Protein AF-A0A4Y2VZ14-F1 (afdb_monomer)

Sequence (138 aa):
MTQRLTYLLESTNSLNHRKHGFREGKSVDTAINELLSKIQTARRDGKHVLSIVIKGAFHNLQHRAILKSLDASACPININRLFHSLLQNRKVTLLKPKGRATKDKKHQTIDTIDSFKTIDWKNNCRLHRREEKYRYYR

Nearest PDB structures (foldseek):
  6nz1-assembly2_F  TM=3.475E-01  e=3.136E+00  synthetic construct

Organism: Araneus ventricosus (NCBI:txid182803)

pLDDT: mean 72.17, std 21.65, range [33.41, 96.12]

Solvent-accessible surface area (backbone atoms only — not comparable to full-atom values): 9010 Å² total; per-residue (Å²): 120,65,65,64,56,50,50,48,36,57,77,66,63,70,54,65,89,87,60,29,80,99,36,90,98,41,42,71,66,59,44,49,55,53,48,53,52,51,51,54,52,31,53,75,72,75,46,85,86,86,88,84,81,73,82,57,62,79,78,72,57,54,57,69,58,56,49,53,54,46,70,73,39,98,56,57,66,72,59,49,54,49,51,52,50,66,63,71,65,58,62,54,70,47,82,45,101,89,48,85,45,76,49,76,76,74,83,78,82,77,88,75,96,76,80,88,75,82,77,64,62,74,60,55,61,56,50,55,60,51,56,57,61,62,64,76,76,114

Secondary structure (DSSP, 8-state):
-HHHHHHHHHHTT-S-TT--TT-TT--HHHHHHHHHHHHHHHHHTT--------TTTTTT--HHHHHHHHHTTT--HHHHHHHHHHHH--EEEEEETTEEEEEE----------------HHHHHHHHHHHHHHTT--

Foldseek 3Di:
DVVLVLCVCVVVVVDDPLDQPPHPPHDPVNNVVVVVVVCVVCVVVVHDDDDDDDPPVVPLDDLVVVLVVCVPDPDDPVVSVVSCCVSVVPFDFDDDPVDTDTDDPPNDDDDDPDDPPPPPPVVVVVVVVVVVVVVVPD

Structure (mmCIF, N/CA/C/O backbone):
data_AF-A0A4Y2VZ14-F1
#
_entry.id   AF-A0A4Y2VZ14-F1
#
loop_
_atom_site.group_PDB
_atom_site.id
_atom_site.type_symbol
_atom_site.label_atom_id
_atom_site.label_alt_id
_atom_site.label_comp_id
_atom_site.label_asym_id
_atom_site.label_entity_id
_atom_site.label_seq_id
_atom_site.pdbx_PDB_ins_code
_atom_site.Cartn_x
_atom_site.Cartn_y
_atom_site.Cartn_z
_atom_site.occupancy
_atom_site.B_iso_or_equiv
_atom_site.auth_seq_id
_atom_site.auth_comp_id
_atom_site.auth_asym_id
_atom_site.auth_atom_id
_atom_site.pdbx_PDB_model_num
ATOM 1 N N . MET A 1 1 ? 4.805 -11.992 -11.739 1.00 57.75 1 MET A N 1
ATOM 2 C CA . MET A 1 1 ? 5.475 -10.683 -11.962 1.00 57.75 1 MET A CA 1
ATOM 3 C C . MET A 1 1 ? 5.383 -9.786 -10.730 1.00 57.75 1 MET A C 1
ATOM 5 O O . MET A 1 1 ? 6.414 -9.457 -10.163 1.00 57.75 1 MET A O 1
ATOM 9 N N . THR A 1 2 ? 4.177 -9.435 -10.275 1.00 69.69 2 THR A N 1
ATOM 10 C CA . THR A 1 2 ? 3.939 -8.552 -9.115 1.00 69.69 2 THR A CA 1
ATOM 11 C C . THR A 1 2 ? 4.393 -9.136 -7.777 1.00 69.69 2 THR A C 1
ATOM 13 O O . THR A 1 2 ? 4.919 -8.391 -6.965 1.00 69.69 2 THR A O 1
ATOM 16 N N . GLN A 1 3 ? 4.311 -10.457 -7.585 1.00 80.06 3 GLN A N 1
ATOM 17 C CA . GLN A 1 3 ? 4.726 -11.127 -6.340 1.00 80.06 3 GLN A CA 1
ATOM 18 C C . GLN A 1 3 ? 6.162 -10.803 -5.898 1.00 80.06 3 GLN A C 1
ATOM 20 O O . GLN A 1 3 ? 6.397 -10.612 -4.713 1.00 80.06 3 GLN A O 1
ATOM 25 N N . ARG A 1 4 ? 7.124 -10.684 -6.828 1.00 81.50 4 ARG A N 1
ATOM 26 C CA . ARG A 1 4 ? 8.527 -10.381 -6.477 1.00 81.50 4 ARG A CA 1
ATOM 27 C C . ARG A 1 4 ? 8.702 -8.951 -5.969 1.00 81.50 4 ARG A C 1
ATOM 29 O O . ARG A 1 4 ? 9.469 -8.729 -5.041 1.00 81.50 4 ARG A O 1
ATOM 36 N N . LEU A 1 5 ? 7.986 -7.997 -6.567 1.00 81.56 5 LEU A N 1
ATOM 37 C CA . LEU A 1 5 ? 7.984 -6.615 -6.091 1.00 81.56 5 LEU A CA 1
ATOM 38 C C . LEU A 1 5 ? 7.237 -6.507 -4.759 1.00 81.56 5 LEU A C 1
ATOM 40 O O . LEU A 1 5 ? 7.719 -5.838 -3.855 1.00 81.56 5 LEU A O 1
ATOM 44 N N . THR A 1 6 ? 6.093 -7.181 -4.622 1.00 84.44 6 THR A N 1
ATOM 45 C CA . THR A 1 6 ? 5.339 -7.211 -3.365 1.00 84.44 6 THR A CA 1
ATOM 46 C C . THR A 1 6 ? 6.193 -7.785 -2.240 1.00 84.44 6 THR A C 1
ATOM 48 O O . THR A 1 6 ? 6.351 -7.123 -1.225 1.00 84.44 6 THR A O 1
ATOM 51 N N . TYR A 1 7 ? 6.826 -8.945 -2.447 1.00 85.44 7 TYR A N 1
ATOM 52 C CA . TYR A 1 7 ? 7.733 -9.542 -1.468 1.00 85.44 7 TYR A CA 1
ATOM 53 C C . TYR A 1 7 ? 8.861 -8.588 -1.073 1.00 85.44 7 TYR A C 1
ATOM 55 O O . TYR A 1 7 ? 9.105 -8.396 0.113 1.00 85.44 7 TYR A O 1
ATOM 63 N N . LEU A 1 8 ? 9.513 -7.946 -2.050 1.00 85.31 8 LEU A N 1
ATOM 64 C CA . LEU A 1 8 ? 10.546 -6.954 -1.764 1.00 85.31 8 LEU A CA 1
ATOM 65 C C . LEU A 1 8 ? 9.999 -5.848 -0.854 1.00 85.31 8 LEU A C 1
ATOM 67 O O . LEU A 1 8 ? 10.551 -5.633 0.215 1.00 85.31 8 LEU A O 1
ATOM 71 N N . LEU A 1 9 ? 8.904 -5.195 -1.248 1.00 85.62 9 LEU A N 1
ATOM 72 C CA . LEU A 1 9 ? 8.352 -4.050 -0.523 1.00 85.62 9 LEU A CA 1
ATOM 73 C C . LEU A 1 9 ? 7.826 -4.411 0.877 1.00 85.62 9 LEU A C 1
ATOM 75 O O . LEU A 1 9 ? 7.871 -3.573 1.779 1.00 85.62 9 LEU A O 1
ATOM 79 N N . GLU A 1 10 ? 7.326 -5.634 1.056 1.00 87.00 10 GLU A N 1
ATOM 80 C CA . GLU A 1 10 ? 6.937 -6.18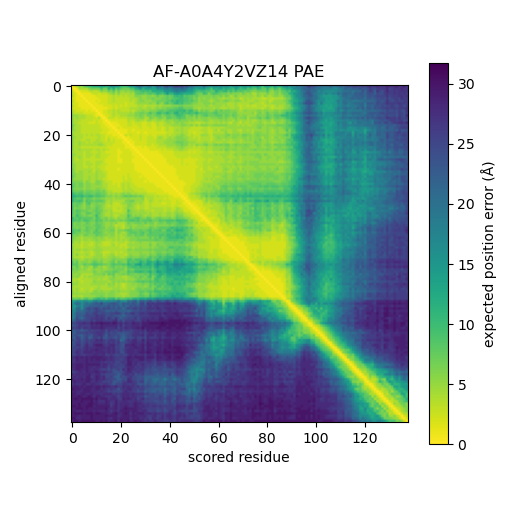9 2.357 1.00 87.00 10 GLU A CA 1
ATOM 81 C C . GLU A 1 10 ? 8.170 -6.477 3.225 1.00 87.00 10 GLU A C 1
ATOM 83 O O . GLU A 1 10 ? 8.245 -6.017 4.362 1.00 87.00 10 GLU A O 1
ATOM 88 N N . SER A 1 11 ? 9.172 -7.174 2.675 1.00 85.19 11 SER A N 1
ATOM 89 C CA . SER A 1 11 ? 10.397 -7.557 3.394 1.00 85.19 11 SER A CA 1
ATOM 90 C C . SER A 1 11 ? 11.257 -6.357 3.800 1.00 85.19 11 SER A C 1
ATOM 92 O O . SER A 1 11 ? 11.884 -6.378 4.855 1.00 85.19 11 SER A O 1
ATOM 94 N N . THR A 1 12 ? 11.242 -5.277 3.011 1.00 83.88 12 THR A N 1
ATOM 95 C CA . THR A 1 12 ? 11.933 -4.017 3.324 1.00 83.88 12 THR A CA 1
ATOM 96 C C . THR A 1 12 ? 11.073 -3.056 4.149 1.00 83.88 12 THR A C 1
ATOM 98 O O . THR A 1 12 ? 11.444 -1.892 4.310 1.00 83.88 12 THR A O 1
ATOM 101 N N . ASN A 1 13 ? 9.900 -3.498 4.627 1.00 84.25 13 ASN A N 1
ATOM 102 C CA . ASN A 1 13 ? 8.929 -2.699 5.381 1.00 84.25 13 ASN A CA 1
ATOM 103 C C . ASN A 1 13 ? 8.603 -1.341 4.722 1.00 84.25 13 ASN A C 1
ATOM 105 O O . ASN A 1 13 ? 8.330 -0.336 5.377 1.00 84.25 13 ASN A O 1
ATOM 109 N N . SER A 1 14 ? 8.663 -1.293 3.389 1.00 86.00 14 SER A N 1
ATOM 110 C CA . SER A 1 14 ? 8.441 -0.075 2.603 1.00 86.00 14 SER A CA 1
ATOM 111 C C . SER A 1 14 ? 6.949 0.190 2.363 1.00 86.00 14 SER A C 1
ATOM 113 O O . SER A 1 14 ? 6.560 1.258 1.882 1.00 86.00 14 SER A O 1
ATOM 115 N N . LEU A 1 15 ? 6.086 -0.768 2.715 1.00 87.00 15 LEU A N 1
ATOM 116 C CA . LEU A 1 15 ? 4.636 -0.614 2.718 1.00 87.00 15 LEU A CA 1
ATOM 117 C C . LEU A 1 15 ? 4.137 -0.238 4.110 1.00 87.00 15 LEU A C 1
ATOM 119 O O . LEU A 1 15 ? 4.315 -0.961 5.084 1.00 87.00 15 LEU A O 1
ATOM 123 N N . ASN A 1 16 ? 3.412 0.876 4.188 1.00 89.12 16 ASN A N 1
ATOM 124 C CA . ASN A 1 16 ? 2.745 1.274 5.421 1.00 89.12 16 ASN A CA 1
ATOM 125 C C . ASN A 1 16 ? 1.753 0.181 5.881 1.00 89.12 16 ASN A C 1
ATOM 127 O O . ASN A 1 16 ? 0.924 -0.282 5.095 1.00 89.12 16 ASN A O 1
ATOM 131 N N . HIS A 1 17 ? 1.808 -0.195 7.164 1.00 89.69 17 HIS A N 1
ATOM 132 C CA . HIS A 1 17 ? 0.942 -1.207 7.788 1.00 89.69 17 HIS A CA 1
ATOM 133 C C . HIS A 1 17 ? -0.568 -0.948 7.626 1.00 89.69 17 HIS A C 1
ATOM 135 O O . HIS A 1 17 ? -1.345 -1.903 7.617 1.00 89.69 17 HIS A O 1
ATOM 141 N N . ARG A 1 18 ? -0.967 0.318 7.439 1.00 90.69 18 ARG A N 1
ATOM 142 C CA . ARG A 1 18 ? -2.360 0.759 7.236 1.00 90.69 18 ARG A CA 1
ATOM 143 C C . ARG A 1 18 ? -2.821 0.705 5.781 1.00 90.69 18 ARG A C 1
ATOM 145 O O . ARG A 1 18 ? -3.927 1.130 5.462 1.00 90.69 18 ARG A O 1
ATOM 152 N N . LYS A 1 19 ? -1.974 0.253 4.850 1.00 90.81 19 LYS A N 1
ATOM 153 C CA . LYS A 1 19 ? -2.400 -0.025 3.473 1.00 90.81 19 LYS A CA 1
ATOM 154 C C . LYS A 1 19 ? -3.043 -1.406 3.429 1.00 90.81 19 LYS A C 1
ATOM 156 O O . LYS A 1 19 ? -2.376 -2.403 3.697 1.00 90.81 19 LYS A O 1
ATOM 161 N N . HIS A 1 20 ? -4.322 -1.442 3.060 1.00 92.88 20 HIS A N 1
ATOM 162 C CA . HIS A 1 20 ? -5.084 -2.687 2.913 1.00 92.88 20 HIS A CA 1
ATOM 163 C C . HIS A 1 20 ? -5.300 -3.098 1.453 1.00 92.88 20 HIS A C 1
ATOM 165 O O . HIS A 1 20 ? -5.466 -4.276 1.165 1.00 92.88 20 HIS A O 1
ATOM 171 N N . GLY A 1 21 ? -5.301 -2.142 0.519 1.00 91.19 21 GLY A N 1
ATOM 172 C CA . GLY A 1 21 ? -5.483 -2.440 -0.901 1.00 91.19 21 GLY A CA 1
ATOM 173 C C . GLY A 1 21 ? -4.273 -3.162 -1.492 1.00 91.19 21 GLY A C 1
ATOM 174 O O . GLY A 1 21 ? -3.137 -2.767 -1.232 1.00 91.19 21 GLY A O 1
ATOM 175 N N . PHE A 1 22 ? -4.530 -4.174 -2.325 1.00 88.50 22 PHE A N 1
ATOM 176 C CA . PHE A 1 22 ? -3.512 -4.938 -3.062 1.00 88.50 22 PHE A CA 1
ATOM 177 C C . PHE A 1 22 ? -2.417 -5.561 -2.178 1.00 88.50 22 PHE A C 1
ATOM 179 O O . PHE A 1 22 ? -1.273 -5.690 -2.616 1.00 88.50 22 PHE A O 1
ATOM 186 N N . ARG A 1 23 ? -2.761 -5.938 -0.940 1.00 89.69 23 ARG A N 1
ATOM 187 C CA . ARG A 1 23 ? -1.839 -6.531 0.031 1.00 89.69 23 ARG A CA 1
ATOM 188 C C . ARG A 1 23 ? -2.345 -7.887 0.500 1.00 89.69 23 ARG A C 1
ATOM 190 O O . ARG A 1 23 ? -3.513 -8.032 0.845 1.00 89.69 23 ARG A O 1
ATOM 197 N N . GLU A 1 24 ? -1.458 -8.872 0.511 1.00 86.94 24 GLU A N 1
ATOM 198 C CA . GLU A 1 24 ? -1.780 -10.212 0.995 1.00 86.94 24 GLU A CA 1
ATOM 199 C C . GLU A 1 24 ? -2.112 -10.182 2.494 1.00 86.94 24 GLU A C 1
ATOM 201 O O . GLU A 1 24 ? -1.523 -9.418 3.259 1.00 86.94 24 GLU A O 1
ATOM 206 N N . GLY A 1 25 ? -3.122 -10.950 2.910 1.00 89.50 25 GLY A N 1
ATOM 207 C CA . GLY A 1 25 ? -3.609 -10.947 4.295 1.00 89.50 25 GLY A CA 1
ATOM 208 C C . GLY A 1 25 ? -4.363 -9.679 4.725 1.00 89.50 25 GLY A C 1
ATOM 209 O O . GLY A 1 25 ? -4.785 -9.583 5.876 1.00 89.50 25 GLY A O 1
ATOM 210 N N . LYS A 1 26 ? -4.572 -8.705 3.828 1.00 93.44 26 LYS A N 1
ATOM 211 C CA . LYS A 1 26 ? -5.440 -7.544 4.062 1.00 93.44 26 LYS A CA 1
ATOM 212 C C . LYS A 1 26 ? -6.655 -7.601 3.139 1.00 93.44 26 LYS A C 1
ATOM 214 O O . LYS A 1 26 ? -6.548 -7.889 1.952 1.00 93.44 26 LYS A O 1
ATOM 219 N N . SER A 1 27 ? -7.819 -7.291 3.695 1.00 94.75 27 SER A N 1
ATOM 220 C CA . SER A 1 27 ? -9.096 -7.236 2.978 1.00 94.75 27 SER A CA 1
ATOM 221 C C . SER A 1 27 ? -9.813 -5.906 3.200 1.00 94.75 27 SER A C 1
ATOM 223 O O . SER A 1 27 ? -9.417 -5.091 4.041 1.00 94.75 27 SER A O 1
ATOM 225 N N . VAL A 1 28 ? -10.911 -5.710 2.470 1.00 94.19 28 VAL A N 1
ATOM 226 C CA . VAL A 1 28 ? -11.834 -4.592 2.698 1.00 94.19 28 VAL A CA 1
ATOM 227 C C . VAL A 1 28 ? -12.359 -4.611 4.136 1.00 94.19 28 VAL A C 1
ATOM 229 O O . VAL A 1 28 ? -12.363 -3.568 4.782 1.00 94.19 28 VAL A O 1
ATOM 232 N N . ASP A 1 29 ? -12.687 -5.781 4.684 1.00 96.06 29 ASP A N 1
ATOM 233 C CA . ASP A 1 29 ? -13.173 -5.919 6.064 1.00 96.06 29 ASP A CA 1
ATOM 234 C C . ASP A 1 29 ? -12.130 -5.458 7.078 1.00 96.06 29 ASP A C 1
ATOM 236 O O . ASP A 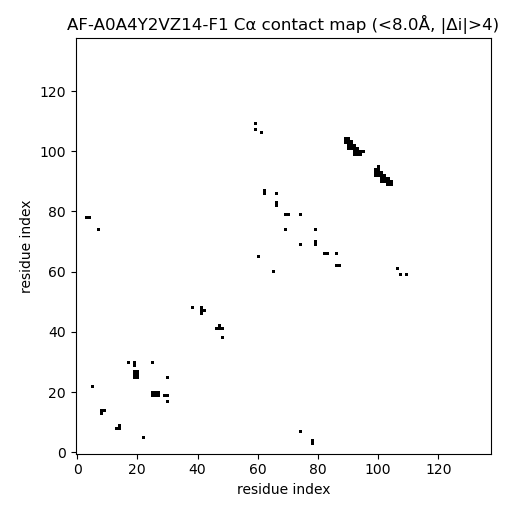1 29 ? -12.430 -4.680 7.981 1.00 96.06 29 ASP A O 1
ATOM 240 N N . THR A 1 30 ? -10.866 -5.863 6.895 1.00 96.00 30 THR A N 1
ATOM 241 C CA . THR A 1 30 ? -9.782 -5.397 7.773 1.00 96.00 30 THR A CA 1
ATOM 242 C C . THR A 1 30 ? -9.600 -3.880 7.698 1.00 96.00 30 THR A C 1
ATOM 244 O O . THR A 1 30 ? -9.305 -3.254 8.713 1.00 96.00 30 THR A O 1
ATOM 247 N N . ALA A 1 31 ? -9.811 -3.281 6.519 1.00 95.00 31 ALA A N 1
ATOM 248 C CA . ALA A 1 31 ? -9.714 -1.837 6.322 1.00 95.00 31 ALA A CA 1
ATOM 249 C C . ALA A 1 31 ? -10.863 -1.095 7.011 1.00 95.00 31 ALA A C 1
ATOM 251 O O . ALA A 1 31 ? -10.636 -0.084 7.672 1.00 95.00 31 ALA A O 1
ATOM 252 N N . ILE A 1 32 ? -12.091 -1.609 6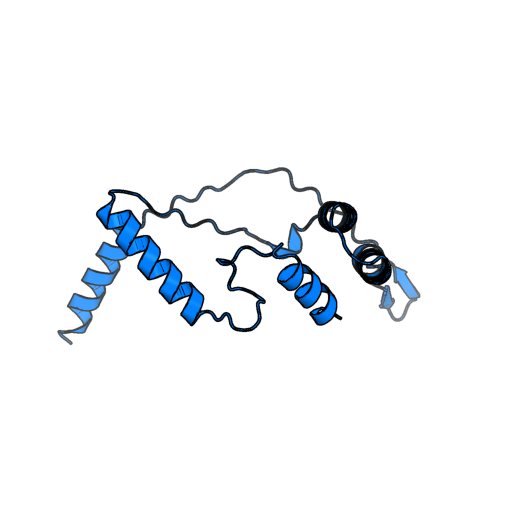.881 1.00 95.50 32 ILE A N 1
ATOM 253 C CA . ILE A 1 32 ? -13.284 -1.050 7.523 1.00 95.50 32 ILE A CA 1
ATOM 254 C C . ILE A 1 32 ? -13.151 -1.141 9.044 1.00 95.50 32 ILE A C 1
ATOM 256 O O . ILE A 1 32 ? -13.375 -0.146 9.732 1.00 95.50 32 ILE A O 1
ATOM 260 N N . ASN A 1 33 ? -12.726 -2.290 9.570 1.00 96.12 33 ASN A N 1
ATOM 261 C CA . ASN A 1 33 ? -12.542 -2.488 11.006 1.00 96.12 33 ASN A CA 1
ATOM 262 C C . ASN A 1 33 ? -11.490 -1.526 11.584 1.00 96.12 33 ASN A C 1
ATOM 264 O O . ASN A 1 33 ? -11.739 -0.877 12.604 1.00 96.12 33 ASN A O 1
ATOM 268 N N . GLU A 1 34 ? -10.342 -1.370 10.915 1.00 95.31 34 GLU A N 1
ATOM 269 C CA . GLU A 1 34 ? -9.307 -0.421 11.342 1.00 95.31 34 GLU A CA 1
ATOM 270 C C . GLU A 1 34 ? -9.798 1.035 11.247 1.00 95.31 34 GLU A C 1
ATOM 272 O O . GLU A 1 34 ? -9.600 1.821 12.178 1.00 95.31 34 GLU A O 1
ATOM 277 N N . LEU A 1 35 ? -10.509 1.393 10.172 1.00 94.50 35 LEU A N 1
ATOM 278 C CA . LEU A 1 35 ? -11.089 2.724 9.990 1.00 94.50 35 LEU A CA 1
ATOM 279 C C . LEU A 1 35 ? -12.103 3.064 11.092 1.00 94.50 35 LEU A C 1
ATOM 281 O O . LEU A 1 35 ? -12.018 4.140 11.685 1.00 94.50 35 LEU A O 1
ATOM 285 N N . LEU A 1 36 ? -13.034 2.157 11.399 1.00 95.19 36 LEU A N 1
ATOM 286 C CA . LEU A 1 36 ? -14.037 2.351 12.450 1.00 95.19 36 LEU A CA 1
ATOM 287 C C . LEU A 1 36 ? -13.382 2.556 13.817 1.00 95.19 36 LEU A C 1
ATOM 289 O O . LEU A 1 36 ? -13.756 3.483 14.538 1.00 95.19 36 LEU A O 1
ATOM 293 N N . SER A 1 37 ? -12.363 1.755 14.140 1.00 95.50 37 SER A N 1
ATOM 294 C CA . SER A 1 37 ? -11.578 1.923 15.365 1.00 95.50 37 SER A CA 1
ATOM 295 C C . SER A 1 37 ? -10.955 3.324 15.446 1.00 95.50 37 SER A C 1
ATOM 297 O O . SER A 1 37 ? -11.121 4.026 16.446 1.00 95.50 37 SER A O 1
ATOM 299 N N . LYS A 1 38 ? -10.324 3.800 14.361 1.00 93.94 38 LYS A N 1
ATOM 300 C CA . LYS A 1 38 ? -9.714 5.141 14.317 1.00 93.94 38 LYS A CA 1
ATOM 301 C C . LYS A 1 38 ? -10.737 6.270 14.414 1.00 93.94 38 LYS A C 1
ATOM 303 O O . LYS A 1 38 ? -10.463 7.256 15.095 1.00 93.94 38 LYS A O 1
ATOM 308 N N . ILE A 1 39 ? -11.906 6.135 13.785 1.00 94.25 39 ILE A N 1
ATOM 309 C CA . ILE A 1 39 ? -12.995 7.117 13.891 1.00 94.25 39 ILE A CA 1
ATOM 310 C C . ILE A 1 39 ? -13.487 7.213 15.341 1.00 94.25 39 ILE A C 1
ATOM 312 O O . ILE A 1 39 ? -13.704 8.316 15.842 1.00 94.25 39 ILE A O 1
ATOM 316 N N . GLN A 1 40 ? -13.643 6.080 16.031 1.00 95.06 40 GLN A N 1
ATOM 317 C CA . GLN A 1 40 ? -14.074 6.060 17.431 1.00 95.06 40 GLN A CA 1
ATOM 318 C C . GLN A 1 40 ? -13.064 6.757 18.347 1.00 95.06 40 GLN A C 1
ATOM 320 O O . GLN A 1 40 ? -13.463 7.598 19.153 1.00 95.06 40 GLN A O 1
ATOM 325 N N . THR A 1 41 ? -11.768 6.462 18.197 1.00 95.31 41 THR A N 1
ATOM 326 C CA . THR A 1 41 ? -10.706 7.139 18.958 1.00 95.31 41 THR A CA 1
ATOM 327 C C . THR A 1 41 ? -10.663 8.632 18.647 1.00 95.31 41 THR A C 1
ATOM 329 O O . THR A 1 41 ? -10.700 9.444 19.563 1.00 95.31 41 THR A O 1
ATOM 332 N N . ALA A 1 42 ? -10.673 9.011 17.365 1.00 93.88 42 ALA A N 1
ATOM 333 C CA . ALA A 1 42 ? -10.657 10.414 16.959 1.00 93.88 42 ALA A CA 1
ATOM 334 C C . ALA A 1 42 ? -11.841 11.186 17.553 1.00 93.88 42 ALA A C 1
ATOM 336 O O . ALA A 1 42 ? -11.662 12.282 18.070 1.00 93.88 42 ALA A O 1
ATOM 337 N N . ARG A 1 43 ? -13.039 10.591 17.555 1.00 94.75 43 ARG A N 1
ATOM 338 C CA . ARG A 1 43 ? -14.231 11.211 18.138 1.00 94.75 43 ARG A CA 1
ATOM 339 C C . ARG A 1 43 ? -14.112 11.418 19.650 1.00 94.75 43 ARG A C 1
ATOM 341 O O . ARG A 1 43 ? -14.573 12.448 20.130 1.00 94.75 43 ARG A O 1
ATOM 348 N N . ARG A 1 44 ? -13.527 10.465 20.389 1.00 95.19 44 ARG A N 1
ATOM 349 C CA . ARG A 1 44 ? -13.263 10.621 21.834 1.00 95.19 44 ARG A CA 1
ATOM 350 C C . ARG A 1 44 ? -12.281 11.761 22.100 1.00 95.19 44 ARG A C 1
ATOM 352 O O . ARG A 1 44 ? -12.504 12.540 23.014 1.00 95.19 44 ARG A O 1
ATOM 359 N N . ASP A 1 45 ? -11.278 11.904 21.240 1.00 95.62 45 ASP A N 1
ATOM 360 C CA . ASP A 1 45 ? -10.268 12.964 21.313 1.00 95.62 45 ASP A CA 1
ATOM 361 C C . ASP A 1 45 ? -10.758 14.330 20.780 1.00 95.62 45 ASP A C 1
ATOM 363 O O . ASP A 1 45 ? -9.964 15.264 20.672 1.00 95.62 45 ASP A O 1
ATOM 367 N N . GLY A 1 46 ? -12.023 14.457 20.356 1.00 93.69 46 GLY A N 1
ATOM 368 C CA . GLY A 1 46 ? -12.545 15.683 19.735 1.00 93.69 46 GLY A CA 1
ATOM 369 C C . GLY A 1 46 ? -11.970 15.993 18.343 1.00 93.69 46 GLY A C 1
ATOM 370 O O . GLY A 1 46 ? -12.086 17.116 17.861 1.00 93.69 46 GLY A O 1
ATOM 371 N N . LYS A 1 47 ? -11.353 15.011 17.679 1.00 94.88 47 LYS A N 1
ATOM 372 C CA . LYS A 1 47 ? -10.740 15.135 16.349 1.00 94.88 47 LYS A CA 1
ATOM 373 C C . LYS A 1 47 ? -11.733 14.816 15.229 1.00 94.88 47 LYS A C 1
ATOM 375 O O . LYS A 1 47 ? -12.685 14.050 15.391 1.00 94.88 47 LYS A O 1
ATOM 380 N N . HIS A 1 48 ? -11.454 15.368 14.051 1.00 89.50 48 HIS A N 1
ATOM 381 C CA . HIS A 1 48 ? -12.216 15.132 12.825 1.00 89.50 48 HIS A CA 1
ATOM 382 C C . HIS A 1 48 ? -11.495 14.176 11.872 1.00 89.50 48 HIS A C 1
ATOM 384 O O . HIS A 1 48 ? -10.278 14.009 11.928 1.00 89.50 48 HIS A O 1
ATOM 390 N N . VAL A 1 49 ? -12.268 13.548 10.986 1.00 88.31 49 VAL A N 1
ATOM 391 C CA . VAL A 1 49 ? -11.780 12.588 9.991 1.00 88.31 49 VAL A CA 1
ATOM 392 C C . VAL A 1 49 ? -11.983 13.182 8.605 1.00 88.31 49 VAL A C 1
ATOM 394 O O . VAL A 1 49 ? -13.073 13.655 8.289 1.00 88.31 49 VAL A O 1
ATOM 397 N N . LEU A 1 50 ? -10.929 13.155 7.790 1.00 89.75 50 LEU A N 1
ATOM 398 C CA . LEU A 1 50 ? -10.935 13.644 6.415 1.00 89.75 50 LEU A CA 1
ATOM 399 C C . LEU A 1 50 ? -10.939 12.461 5.441 1.00 89.75 50 LEU A C 1
ATOM 401 O O . LEU A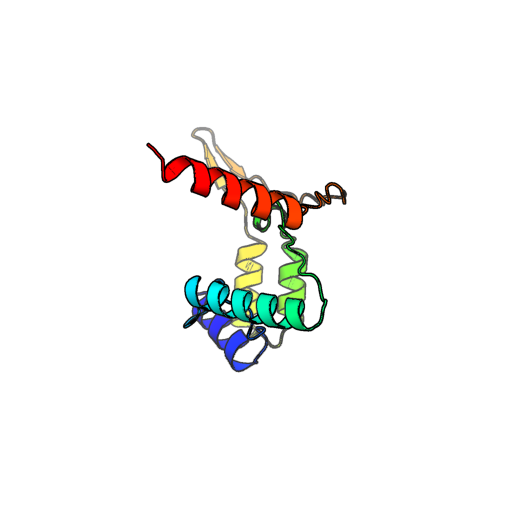 1 50 ? -10.123 11.550 5.567 1.00 89.75 50 LEU A O 1
ATOM 405 N N . SER A 1 51 ? -11.837 12.503 4.458 1.00 88.75 51 SER A N 1
ATOM 406 C CA . SER A 1 51 ? -11.882 11.551 3.346 1.00 88.75 51 SER A CA 1
ATOM 407 C C . SER A 1 51 ? -11.422 12.245 2.067 1.00 88.75 51 SER A C 1
ATOM 409 O O . SER A 1 51 ? -11.979 13.275 1.689 1.00 88.75 51 SER A O 1
ATOM 411 N N . ILE A 1 52 ? -10.396 11.695 1.415 1.00 88.31 52 ILE A N 1
ATOM 412 C CA . ILE A 1 52 ? -9.825 12.226 0.173 1.00 88.31 52 ILE A CA 1
ATOM 413 C C . ILE A 1 52 ? -10.008 11.175 -0.917 1.00 88.31 52 ILE A C 1
ATOM 415 O O . ILE A 1 52 ? -9.630 10.017 -0.743 1.00 88.31 52 ILE A O 1
ATOM 419 N N . VAL A 1 53 ? -10.555 11.587 -2.059 1.00 86.50 53 VAL A N 1
ATOM 420 C CA . VAL A 1 53 ? -10.735 10.724 -3.230 1.00 86.50 53 VAL A CA 1
ATOM 421 C C . VAL A 1 53 ? -9.933 11.291 -4.394 1.00 86.50 53 VAL A C 1
ATOM 423 O O . VAL A 1 53 ? -10.079 12.457 -4.747 1.00 86.50 53 VAL A O 1
ATOM 426 N N . ILE A 1 54 ? -9.100 10.455 -5.016 1.00 85.56 54 ILE A N 1
ATOM 427 C CA . ILE A 1 54 ? -8.291 10.842 -6.176 1.00 85.56 54 ILE A CA 1
ATOM 428 C C . ILE A 1 54 ? -9.046 10.456 -7.449 1.00 85.56 54 ILE A C 1
ATOM 430 O O . ILE A 1 54 ? -9.170 9.274 -7.783 1.00 85.56 54 ILE A O 1
ATOM 434 N N . LYS A 1 55 ? -9.548 11.454 -8.185 1.00 87.38 55 LYS A N 1
ATOM 435 C CA . LYS A 1 55 ? -10.198 11.228 -9.482 1.00 87.38 55 LYS A CA 1
ATOM 436 C C . LYS A 1 55 ? -9.172 10.729 -10.497 1.00 87.38 55 LYS A C 1
ATOM 438 O O . LYS A 1 55 ? -8.086 11.285 -10.619 1.00 87.38 55 LYS A O 1
ATOM 443 N N . GLY A 1 56 ? -9.533 9.688 -11.248 1.00 84.44 56 GLY A N 1
ATOM 444 C CA . GLY A 1 56 ? -8.687 9.179 -12.327 1.00 84.44 56 GLY A CA 1
ATOM 445 C C . GLY A 1 56 ? -7.332 8.658 -11.842 1.00 84.44 56 GLY A C 1
ATOM 446 O O . GLY A 1 56 ? -6.349 8.814 -12.559 1.00 84.44 56 GLY A O 1
ATOM 447 N N . ALA A 1 57 ? -7.277 8.035 -10.657 1.00 83.06 57 ALA A N 1
ATOM 448 C CA . ALA A 1 57 ? -6.035 7.628 -9.994 1.00 83.06 57 ALA A CA 1
ATOM 449 C C . ALA A 1 57 ? -5.033 6.909 -10.909 1.00 83.06 57 ALA A C 1
ATOM 451 O O . ALA A 1 57 ? -3.852 7.198 -10.813 1.00 83.06 57 ALA A O 1
ATOM 452 N N . PHE A 1 58 ? -5.485 6.036 -11.819 1.00 80.06 58 PHE A N 1
ATOM 453 C CA . PHE A 1 58 ? -4.614 5.340 -12.779 1.00 80.06 58 PHE A CA 1
ATOM 454 C C . PHE A 1 58 ? -4.314 6.131 -14.061 1.00 80.06 58 PHE A C 1
ATOM 456 O O . PHE A 1 58 ? -3.271 5.917 -14.676 1.00 80.06 58 PHE A O 1
ATOM 463 N N . HIS A 1 59 ? -5.215 7.026 -14.474 1.00 80.69 59 HIS A N 1
ATOM 464 C CA . HIS A 1 59 ? -5.055 7.850 -15.678 1.00 80.69 59 HIS A CA 1
ATOM 465 C C . HIS A 1 59 ? -4.050 8.982 -15.453 1.00 80.69 59 HIS A C 1
ATOM 467 O O . HIS A 1 59 ? -3.286 9.312 -16.354 1.00 80.69 59 HIS A O 1
ATOM 473 N N . ASN A 1 60 ? -4.008 9.513 -14.231 1.00 82.81 60 ASN A N 1
ATOM 474 C CA . ASN A 1 60 ? -3.146 10.627 -13.848 1.00 82.81 60 ASN A CA 1
ATOM 475 C C . ASN A 1 60 ? -1.757 10.174 -13.356 1.00 82.81 60 ASN A C 1
ATOM 477 O O . ASN A 1 60 ? -0.971 10.988 -12.874 1.00 82.81 60 ASN A O 1
ATOM 481 N N . LEU A 1 61 ? -1.424 8.879 -13.462 1.00 84.25 61 LEU A N 1
ATOM 482 C CA . LEU A 1 61 ? -0.116 8.370 -13.047 1.00 84.25 61 LEU A CA 1
ATOM 483 C C . LEU A 1 61 ? 0.986 8.820 -14.006 1.00 84.25 61 LEU A C 1
ATOM 485 O O . LEU A 1 61 ? 1.067 8.397 -15.163 1.00 84.25 61 LEU A O 1
ATOM 489 N N . GLN A 1 62 ? 1.924 9.604 -13.485 1.00 85.50 62 GLN A N 1
ATOM 490 C CA . GLN A 1 62 ? 3.143 9.933 -14.208 1.00 85.50 62 GLN A CA 1
ATOM 491 C C . GLN A 1 62 ? 4.112 8.743 -14.176 1.00 85.50 62 GLN A C 1
ATOM 493 O O . GLN A 1 62 ? 4.728 8.456 -13.152 1.00 85.50 62 GLN A O 1
ATOM 498 N N . HIS A 1 63 ? 4.296 8.055 -15.309 1.00 86.88 63 HIS A N 1
ATOM 499 C CA . HIS A 1 63 ? 5.224 6.921 -15.407 1.00 86.88 63 HIS A CA 1
ATOM 500 C C . HIS A 1 63 ? 6.653 7.315 -15.035 1.00 86.88 63 HIS A C 1
ATOM 502 O O . HIS A 1 63 ? 7.328 6.555 -14.352 1.00 86.88 63 HIS A O 1
ATOM 508 N N . ARG A 1 64 ? 7.091 8.530 -15.392 1.00 86.81 64 ARG A N 1
ATOM 509 C CA . ARG A 1 64 ? 8.399 9.051 -14.976 1.00 86.81 64 ARG A CA 1
ATOM 510 C C . ARG A 1 64 ? 8.535 9.131 -13.453 1.00 86.81 64 ARG A C 1
ATOM 512 O O . ARG A 1 64 ? 9.606 8.828 -12.943 1.00 86.81 64 ARG A O 1
ATOM 519 N N . ALA A 1 65 ? 7.478 9.520 -12.739 1.00 87.50 65 ALA A N 1
ATOM 520 C CA . ALA A 1 65 ? 7.492 9.561 -11.279 1.00 87.50 65 ALA A CA 1
ATOM 521 C C . ALA A 1 65 ? 7.592 8.147 -10.688 1.00 87.50 65 ALA A C 1
ATOM 523 O O . ALA A 1 65 ? 8.402 7.926 -9.799 1.00 87.50 65 ALA A O 1
ATOM 524 N N . ILE A 1 66 ? 6.853 7.179 -11.247 1.00 87.62 66 ILE A N 1
ATOM 525 C CA . ILE A 1 66 ? 6.928 5.770 -10.824 1.00 87.62 66 ILE A CA 1
ATOM 526 C C . ILE A 1 66 ? 8.342 5.209 -11.024 1.00 87.62 66 ILE A C 1
ATOM 528 O O . ILE A 1 66 ? 8.876 4.579 -10.117 1.00 87.62 66 ILE A O 1
ATOM 532 N N . LEU A 1 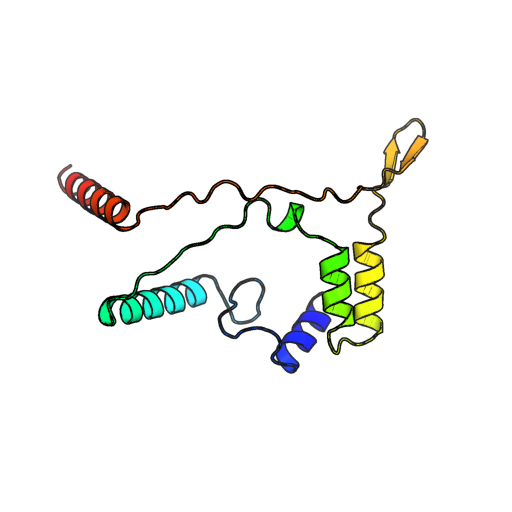67 ? 8.957 5.460 -12.184 1.00 88.62 67 LEU A N 1
ATOM 533 C CA . LEU A 1 67 ? 10.320 5.004 -12.474 1.00 88.62 67 LEU A CA 1
ATOM 534 C C . LEU A 1 67 ? 11.344 5.654 -11.542 1.00 88.62 67 LEU A C 1
ATOM 536 O O . LEU A 1 67 ? 12.125 4.942 -10.932 1.00 88.62 67 LEU A O 1
ATOM 540 N N . LYS A 1 68 ? 11.260 6.972 -11.313 1.00 89.44 68 LYS A N 1
ATOM 541 C CA . LYS A 1 68 ? 12.119 7.652 -10.328 1.00 89.44 68 LYS A CA 1
ATOM 542 C C . LYS A 1 68 ? 11.981 7.063 -8.921 1.00 89.44 68 LYS A C 1
ATOM 544 O O . LYS A 1 68 ? 12.974 6.938 -8.216 1.00 89.44 68 LYS A O 1
ATOM 549 N N . SER A 1 69 ? 10.763 6.718 -8.499 1.00 88.12 69 SER A N 1
ATOM 550 C CA . SER A 1 69 ? 10.542 6.071 -7.201 1.00 88.12 69 SER A CA 1
ATOM 551 C C . SER A 1 69 ? 11.124 4.658 -7.141 1.00 88.12 69 SER A C 1
ATOM 553 O O . SER A 1 69 ? 11.583 4.249 -6.079 1.00 88.12 69 SER A O 1
ATOM 555 N N . LEU A 1 70 ? 11.119 3.920 -8.255 1.00 86.25 70 LEU A N 1
ATOM 556 C CA . LEU A 1 70 ? 11.760 2.608 -8.349 1.00 86.25 70 LEU A CA 1
ATOM 557 C C . LEU A 1 70 ? 13.287 2.725 -8.335 1.00 86.25 70 LEU A C 1
ATOM 559 O O . LEU A 1 70 ? 13.923 1.986 -7.590 1.00 86.25 70 LEU A O 1
ATOM 563 N N . ASP A 1 71 ? 13.854 3.686 -9.063 1.00 87.06 71 ASP A N 1
ATOM 564 C CA . ASP A 1 71 ? 15.294 3.973 -9.073 1.00 87.06 71 ASP A CA 1
ATOM 565 C C . ASP A 1 71 ? 15.815 4.368 -7.684 1.00 87.06 71 ASP A C 1
ATOM 567 O O . ASP A 1 71 ? 16.907 3.971 -7.290 1.00 87.06 71 ASP A O 1
ATOM 571 N N . ALA A 1 72 ? 15.021 5.130 -6.924 1.00 86.00 72 ALA A N 1
ATOM 572 C CA . ALA A 1 72 ? 15.350 5.519 -5.553 1.00 86.00 72 ALA A CA 1
ATOM 573 C C . ALA A 1 72 ? 15.134 4.393 -4.526 1.00 86.00 72 ALA A C 1
ATOM 575 O O . ALA A 1 72 ? 15.575 4.505 -3.382 1.00 86.00 72 ALA A O 1
ATOM 576 N N . SER A 1 73 ? 14.425 3.326 -4.895 1.00 81.69 73 SER A N 1
ATOM 577 C CA . SER A 1 73 ? 14.214 2.180 -4.013 1.00 81.69 73 SER A CA 1
ATOM 578 C C . SER A 1 73 ? 15.389 1.205 -4.104 1.00 81.69 73 SER A C 1
ATOM 580 O O . SER A 1 73 ? 16.037 1.099 -5.141 1.00 81.69 73 SER A O 1
ATOM 582 N N . ALA A 1 74 ? 15.638 0.424 -3.049 1.00 80.25 74 ALA A N 1
ATOM 583 C CA . ALA A 1 74 ? 16.645 -0.645 -3.043 1.00 80.25 74 ALA A CA 1
ATOM 584 C C . ALA A 1 74 ? 16.208 -1.875 -3.876 1.00 80.25 74 ALA A C 1
ATOM 586 O O . ALA A 1 74 ? 16.348 -3.025 -3.458 1.00 80.25 74 ALA A O 1
ATOM 587 N N . CYS A 1 75 ? 15.595 -1.642 -5.038 1.00 81.06 75 CYS A N 1
ATOM 588 C CA . CYS A 1 75 ? 15.019 -2.681 -5.869 1.00 81.06 75 CYS A CA 1
ATOM 589 C C . CYS A 1 75 ? 16.097 -3.406 -6.682 1.00 81.06 75 CYS A C 1
ATOM 591 O O . CYS A 1 75 ? 16.924 -2.757 -7.326 1.00 81.06 75 CYS A O 1
ATOM 593 N N . PRO A 1 76 ? 16.075 -4.750 -6.726 1.00 84.44 76 PRO A N 1
ATOM 594 C CA . PRO A 1 76 ? 16.944 -5.517 -7.602 1.00 84.44 76 PRO A CA 1
ATOM 595 C C . PRO A 1 76 ? 16.851 -5.057 -9.063 1.00 84.44 76 PRO A C 1
ATOM 597 O O . PRO A 1 76 ? 15.761 -4.835 -9.602 1.00 84.44 76 PRO A O 1
ATOM 600 N N . ILE A 1 77 ? 18.003 -4.976 -9.733 1.00 86.62 77 ILE A N 1
ATOM 601 C CA . ILE A 1 77 ? 18.129 -4.422 -11.090 1.00 86.62 77 ILE A CA 1
ATOM 602 C C . ILE A 1 77 ? 17.231 -5.116 -12.123 1.00 86.62 77 ILE A C 1
ATOM 604 O O . ILE A 1 77 ? 16.732 -4.484 -13.051 1.00 86.62 77 ILE A O 1
ATOM 608 N N . ASN A 1 78 ? 16.972 -6.413 -11.953 1.00 85.56 78 ASN A N 1
ATOM 609 C CA . ASN A 1 78 ? 16.090 -7.184 -12.825 1.00 85.56 78 ASN A CA 1
ATOM 610 C C . ASN A 1 78 ? 14.620 -6.751 -12.707 1.00 85.56 78 ASN A C 1
ATOM 612 O O . ASN A 1 78 ? 13.918 -6.714 -13.718 1.00 85.56 78 ASN A O 1
ATOM 616 N N . ILE A 1 79 ? 14.162 -6.412 -11.498 1.00 84.12 79 ILE A N 1
ATOM 617 C CA . ILE A 1 79 ? 12.817 -5.885 -11.264 1.00 84.12 79 ILE A CA 1
ATOM 618 C C . ILE A 1 79 ? 12.746 -4.458 -11.803 1.00 84.12 79 ILE A C 1
ATOM 620 O O . ILE A 1 79 ? 11.832 -4.158 -12.570 1.00 84.12 79 ILE A O 1
ATOM 624 N N . ASN A 1 80 ? 13.736 -3.613 -11.498 1.00 87.06 80 ASN A N 1
ATOM 625 C CA . ASN A 1 80 ? 13.748 -2.240 -11.996 1.00 87.06 80 ASN A CA 1
ATOM 626 C C . ASN A 1 80 ? 13.714 -2.200 -13.539 1.00 87.06 80 ASN A C 1
ATOM 628 O O . ASN A 1 80 ? 12.802 -1.627 -14.139 1.00 87.06 80 ASN A O 1
ATOM 632 N N . ARG A 1 81 ? 14.606 -2.945 -14.209 1.00 87.69 81 ARG A N 1
ATOM 633 C CA . ARG A 1 81 ? 14.653 -3.053 -15.680 1.00 87.69 81 ARG A CA 1
ATOM 634 C C . ARG A 1 81 ? 13.329 -3.522 -16.287 1.00 87.69 81 ARG A C 1
ATOM 636 O O . ARG A 1 81 ? 12.924 -3.039 -17.345 1.00 87.69 81 ARG A O 1
ATOM 643 N N . LEU A 1 82 ? 12.644 -4.457 -15.628 1.00 86.06 82 LEU A N 1
ATOM 644 C CA . LEU A 1 82 ? 11.335 -4.925 -16.071 1.00 86.06 82 LEU A CA 1
ATOM 645 C C . LEU A 1 82 ? 10.294 -3.796 -16.034 1.00 86.06 82 LEU A C 1
ATOM 647 O O . LEU A 1 82 ? 9.571 -3.613 -17.012 1.00 86.06 82 LEU A O 1
ATOM 651 N N . PHE A 1 83 ? 10.222 -3.029 -14.945 1.00 86.75 83 PHE A N 1
ATOM 652 C CA . PHE A 1 83 ? 9.280 -1.912 -14.836 1.00 86.75 83 PHE A CA 1
ATOM 653 C C . PHE A 1 83 ? 9.604 -0.773 -15.804 1.00 86.75 83 PHE A C 1
ATOM 655 O O . PHE A 1 83 ? 8.678 -0.227 -16.405 1.00 86.75 83 PHE A O 1
ATOM 662 N N . HIS A 1 84 ? 10.886 -0.478 -16.038 1.00 87.88 84 HIS A N 1
ATOM 663 C CA . HIS A 1 84 ? 11.307 0.420 -17.116 1.00 87.88 84 HIS A CA 1
ATOM 664 C C . HIS A 1 84 ? 10.754 -0.034 -18.467 1.00 87.88 84 HIS A C 1
ATOM 666 O O . HIS A 1 84 ? 10.091 0.750 -19.143 1.00 87.88 84 HIS A O 1
ATOM 672 N N . SER A 1 85 ? 10.919 -1.312 -18.818 1.00 86.38 85 SER A N 1
ATOM 673 C CA . SER A 1 85 ? 10.369 -1.851 -20.066 1.00 86.38 85 SER A CA 1
ATOM 674 C C . SER A 1 85 ? 8.838 -1.741 -20.122 1.00 86.38 85 SER A C 1
ATOM 676 O O . SER A 1 85 ? 8.290 -1.252 -21.105 1.00 86.38 85 SER A O 1
ATOM 678 N N . LEU A 1 86 ? 8.127 -2.114 -19.053 1.00 85.31 86 LEU A N 1
ATOM 679 C CA . LEU A 1 86 ? 6.657 -2.103 -19.016 1.00 85.31 86 LEU A CA 1
ATOM 680 C C . LEU A 1 86 ? 6.038 -0.700 -19.082 1.00 85.31 86 LEU A C 1
ATOM 682 O O . LEU A 1 86 ? 4.922 -0.539 -19.587 1.00 85.31 86 LEU A O 1
ATOM 686 N N . LEU A 1 87 ? 6.715 0.301 -18.518 1.00 84.44 87 LEU A N 1
ATOM 687 C CA . LEU A 1 87 ? 6.206 1.669 -18.428 1.00 84.44 87 LEU A CA 1
ATOM 688 C C . LEU A 1 87 ? 6.668 2.551 -19.593 1.00 84.44 87 LEU A C 1
ATOM 690 O O . LEU A 1 87 ? 5.933 3.463 -19.965 1.00 84.44 87 LEU A O 1
ATOM 694 N N . GLN A 1 88 ? 7.831 2.274 -20.188 1.00 78.88 88 GLN A N 1
ATOM 695 C CA . GLN A 1 88 ? 8.342 3.013 -21.348 1.00 78.88 88 GLN A CA 1
ATOM 696 C C . GLN A 1 88 ? 7.850 2.425 -22.682 1.00 78.88 88 GLN A C 1
ATOM 698 O O . GLN A 1 88 ? 7.522 3.182 -23.591 1.00 78.88 88 GLN A O 1
ATOM 703 N N . ASN A 1 89 ? 7.692 1.099 -22.802 1.00 66.25 89 ASN A N 1
ATOM 704 C CA . ASN A 1 89 ? 7.331 0.439 -24.068 1.00 66.25 89 ASN A CA 1
ATOM 705 C C . ASN A 1 89 ? 5.817 0.285 -24.294 1.00 66.25 89 ASN A C 1
ATOM 707 O O . ASN A 1 89 ? 5.361 -0.702 -24.872 1.00 66.25 89 ASN A O 1
ATOM 711 N N . ARG A 1 90 ? 4.997 1.263 -23.888 1.00 61.84 90 ARG A N 1
ATOM 712 C CA . ARG A 1 90 ? 3.552 1.261 -24.193 1.00 61.84 90 ARG A CA 1
ATOM 713 C C . ARG A 1 90 ? 3.247 1.879 -25.562 1.00 61.84 90 ARG A C 1
ATOM 715 O O . ARG A 1 90 ? 2.425 2.789 -25.665 1.00 61.84 90 ARG A O 1
ATOM 722 N N . LYS A 1 91 ? 3.861 1.360 -26.630 1.00 52.72 91 LYS A N 1
ATOM 723 C CA . LYS A 1 91 ? 3.357 1.590 -27.993 1.00 52.72 91 LYS A CA 1
ATOM 724 C C . LYS A 1 91 ? 2.135 0.706 -28.211 1.00 52.72 91 LYS A C 1
ATOM 726 O O . LYS A 1 91 ? 2.247 -0.513 -28.316 1.00 52.72 91 LYS A O 1
ATOM 731 N N . VAL A 1 92 ? 0.953 1.317 -28.284 1.00 49.28 92 VAL A N 1
ATOM 732 C CA . VAL A 1 92 ? -0.249 0.610 -28.742 1.00 49.28 92 VAL A CA 1
ATOM 733 C C . VAL A 1 92 ? -0.107 0.435 -30.249 1.00 49.28 92 VAL A C 1
ATOM 735 O O . VAL A 1 92 ? -0.231 1.399 -31.005 1.00 49.28 92 VAL A O 1
ATOM 738 N N . THR A 1 93 ? 0.187 -0.788 -30.683 1.00 48.06 93 THR A N 1
ATOM 739 C CA . THR A 1 93 ? 0.177 -1.133 -32.106 1.00 48.06 93 THR A CA 1
ATOM 740 C C . THR A 1 93 ? -1.242 -1.556 -32.461 1.00 48.06 93 THR A C 1
ATOM 742 O O . THR A 1 93 ? -1.656 -2.670 -32.157 1.00 48.06 93 THR A O 1
ATOM 745 N N . LEU A 1 94 ? -2.015 -0.650 -33.061 1.00 47.25 94 LEU A N 1
ATOM 746 C CA . LEU A 1 94 ? -3.305 -0.996 -33.656 1.00 47.25 94 LEU A CA 1
ATOM 747 C C . LEU A 1 94 ? -3.035 -1.530 -35.063 1.00 47.25 94 LEU A C 1
ATOM 749 O O . LEU A 1 94 ? -2.628 -0.776 -35.951 1.00 47.25 94 LEU A O 1
ATOM 753 N N . 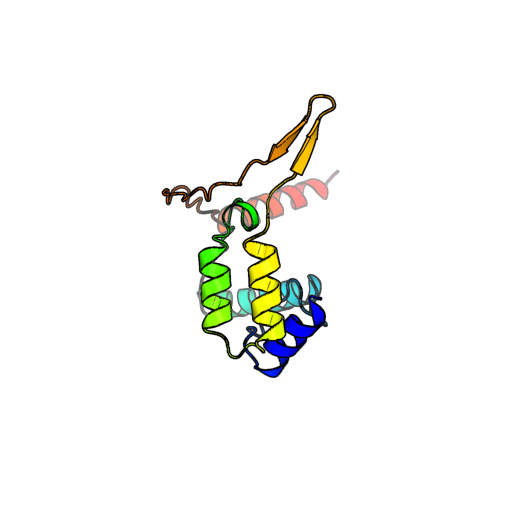LEU A 1 95 ? -3.249 -2.830 -35.265 1.00 46.88 95 LEU A N 1
ATOM 754 C CA . LEU A 1 95 ? -3.311 -3.403 -36.606 1.00 46.88 95 LEU A CA 1
ATOM 755 C C . LEU A 1 95 ? -4.633 -2.961 -37.238 1.00 46.88 95 LEU A C 1
ATOM 757 O O . LEU A 1 95 ? -5.704 -3.411 -36.839 1.00 46.88 95 LEU A O 1
ATOM 761 N N . LYS A 1 96 ? -4.559 -2.033 -38.194 1.00 49.47 96 LYS A N 1
ATOM 762 C CA . LYS A 1 96 ? -5.678 -1.708 -39.083 1.00 49.47 96 LYS A CA 1
ATOM 763 C C . LYS A 1 96 ? -5.479 -2.456 -40.408 1.00 49.47 96 LYS A C 1
ATOM 765 O O . LYS A 1 96 ? -4.329 -2.598 -40.826 1.00 49.47 96 LYS A O 1
ATOM 770 N N . PRO A 1 97 ? -6.552 -2.843 -41.125 1.00 61.09 97 PRO A N 1
ATOM 771 C CA . PRO A 1 97 ? -6.453 -3.538 -42.416 1.00 61.09 97 PRO A CA 1
ATOM 772 C C . PRO A 1 97 ? -5.609 -2.808 -43.480 1.00 61.09 97 PRO A C 1
ATOM 774 O O . PRO A 1 97 ? -5.136 -3.432 -44.418 1.00 61.09 97 PRO A O 1
ATOM 777 N N . LYS A 1 98 ? -5.396 -1.491 -43.330 1.00 54.78 98 LYS A N 1
ATOM 778 C CA . LYS A 1 98 ? -4.594 -0.649 -44.237 1.00 54.78 98 LYS A CA 1
ATOM 779 C C . LYS A 1 98 ? -3.196 -0.264 -43.707 1.00 54.78 98 LYS A C 1
ATOM 781 O O . LYS A 1 98 ? -2.575 0.628 -44.271 1.00 54.78 98 LYS A O 1
ATOM 786 N N . GLY A 1 99 ? -2.689 -0.894 -42.640 1.00 49.22 9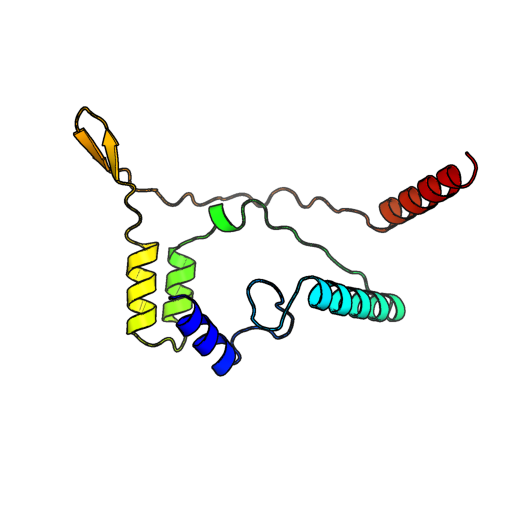9 GLY A N 1
ATOM 787 C CA . GLY A 1 99 ? -1.299 -0.714 -42.182 1.00 49.22 99 GLY A CA 1
ATOM 788 C C . GLY A 1 99 ? -1.106 -0.548 -40.668 1.00 49.22 99 GLY A C 1
ATOM 789 O O . GLY A 1 99 ? -2.054 -0.334 -39.906 1.00 49.22 99 GLY A O 1
ATOM 790 N N . ARG A 1 100 ? 0.160 -0.655 -40.229 1.00 44.44 100 ARG A N 1
ATOM 791 C CA . ARG A 1 100 ? 0.594 -0.479 -38.830 1.00 44.44 100 ARG A CA 1
ATOM 792 C C . ARG A 1 100 ? 0.452 0.989 -38.417 1.00 44.44 100 ARG A C 1
ATOM 794 O O . ARG A 1 100 ? 1.167 1.842 -38.929 1.00 44.44 100 ARG A O 1
ATOM 801 N N . ALA A 1 101 ? -0.418 1.271 -37.449 1.00 51.12 101 ALA A N 1
ATOM 802 C CA . ALA A 1 101 ? -0.488 2.579 -36.805 1.00 51.12 101 ALA A CA 1
ATOM 803 C C . ALA A 1 101 ? 0.101 2.485 -35.391 1.00 51.12 101 ALA A C 1
ATOM 805 O O . ALA A 1 101 ? -0.507 1.901 -34.492 1.00 51.12 101 ALA A O 1
ATOM 806 N N . THR A 1 102 ? 1.284 3.064 -35.187 1.00 46.94 102 THR A N 1
ATOM 807 C CA . THR A 1 102 ? 1.868 3.264 -33.855 1.00 46.94 102 THR A CA 1
ATOM 808 C C . THR A 1 102 ? 1.504 4.655 -33.357 1.00 46.94 102 THR A C 1
ATOM 810 O O . THR A 1 102 ? 1.901 5.648 -33.965 1.00 46.94 102 THR A O 1
ATOM 813 N N . LYS A 1 103 ? 0.756 4.743 -32.255 1.00 49.41 103 LYS A N 1
ATOM 814 C CA . LYS A 1 103 ? 0.562 6.001 -31.523 1.00 49.41 103 LYS A CA 1
ATOM 815 C C . LYS A 1 103 ? 1.297 5.910 -30.192 1.00 49.41 103 LYS A C 1
ATOM 817 O O . LYS A 1 103 ? 0.987 5.036 -29.382 1.00 49.41 103 LYS A O 1
ATOM 822 N N . ASP A 1 104 ? 2.237 6.819 -29.965 1.00 50.66 104 ASP A N 1
ATOM 823 C CA . ASP A 1 104 ? 2.807 7.035 -28.639 1.00 50.66 104 ASP A CA 1
ATOM 824 C C . ASP A 1 104 ? 1.763 7.743 -27.768 1.00 50.66 104 ASP A C 1
ATOM 826 O O . ASP A 1 104 ? 1.200 8.771 -28.158 1.00 50.66 104 ASP A O 1
ATOM 830 N N . LYS A 1 105 ? 1.469 7.199 -26.581 1.00 51.53 105 LYS A N 1
ATOM 831 C CA . LYS A 1 105 ? 0.684 7.935 -25.584 1.00 51.53 105 LYS A CA 1
ATOM 832 C C . LYS A 1 105 ? 1.576 9.039 -25.018 1.00 51.53 105 LYS A C 1
ATOM 834 O O . LYS A 1 105 ? 2.401 8.772 -24.151 1.00 51.53 105 LYS A O 1
ATOM 839 N N . LYS A 1 106 ? 1.431 10.272 -25.515 1.00 48.25 106 LYS A N 1
ATOM 840 C CA . LYS A 1 106 ? 2.052 11.441 -24.877 1.00 48.25 106 LYS A CA 1
ATOM 841 C C . LYS A 1 106 ? 1.491 11.597 -23.461 1.00 48.25 106 LYS A C 1
ATOM 843 O O . LYS A 1 106 ? 0.276 11.562 -23.267 1.00 48.25 106 LYS A O 1
ATOM 848 N N . HIS A 1 107 ? 2.395 11.749 -22.492 1.00 47.97 107 HIS A N 1
ATOM 849 C CA . HIS A 1 107 ? 2.088 12.103 -21.107 1.00 47.97 107 HIS A CA 1
ATOM 850 C C . HIS A 1 107 ? 1.288 13.402 -21.083 1.00 47.97 107 HIS A C 1
ATOM 852 O O . HIS A 1 107 ? 1.790 14.436 -21.514 1.00 47.97 107 HIS A O 1
ATOM 858 N N . GLN A 1 108 ? 0.058 13.346 -20.584 1.00 41.94 108 GLN A N 1
ATOM 859 C CA . GLN A 1 108 ? -0.721 14.541 -20.298 1.00 41.94 108 GLN A CA 1
ATOM 860 C C . GLN A 1 108 ? -0.346 14.989 -18.883 1.00 41.94 108 GLN A C 1
ATOM 862 O O . GLN A 1 108 ? -0.693 14.339 -17.898 1.00 41.94 108 GL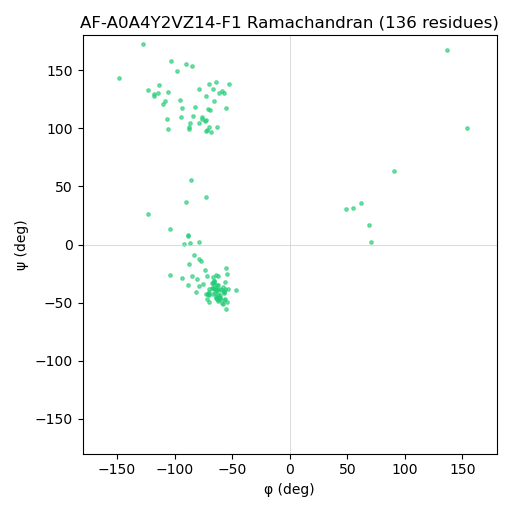N A O 1
ATOM 867 N N . THR A 1 109 ? 0.453 16.048 -18.781 1.00 35.78 109 THR A N 1
ATOM 868 C CA . THR A 1 109 ? 0.578 16.831 -17.551 1.00 35.78 109 THR A CA 1
ATOM 869 C C . THR A 1 109 ? -0.778 17.485 -17.315 1.00 35.78 109 THR A C 1
ATOM 871 O O . THR A 1 109 ? -1.287 18.159 -18.207 1.00 35.78 109 THR A O 1
ATOM 874 N N . ILE A 1 110 ? -1.391 17.248 -16.158 1.00 42.25 110 ILE A N 1
ATOM 875 C CA . ILE A 1 110 ? -2.572 18.002 -15.742 1.00 42.25 110 ILE A CA 1
ATOM 876 C C . ILE A 1 110 ? -2.108 18.955 -14.649 1.00 42.25 110 ILE A C 1
ATOM 878 O O . ILE A 1 110 ? -1.940 18.558 -13.496 1.00 42.25 110 ILE A O 1
ATOM 882 N N . ASP A 1 111 ? -1.886 20.205 -15.052 1.00 43.59 111 ASP A N 1
ATOM 883 C CA . ASP A 1 111 ? -2.253 21.356 -14.238 1.00 43.59 111 ASP A CA 1
ATOM 884 C C . ASP A 1 111 ? -3.753 21.247 -13.955 1.00 43.59 111 ASP A C 1
ATOM 886 O O . ASP A 1 111 ? -4.515 20.986 -14.884 1.00 43.59 111 ASP A O 1
ATOM 890 N N . THR A 1 112 ? -4.155 21.372 -12.689 1.00 33.41 112 THR A N 1
ATOM 891 C CA . THR A 1 112 ? -5.401 21.981 -12.173 1.00 33.41 112 THR A CA 1
ATOM 892 C C . THR A 1 112 ? -5.718 21.335 -10.818 1.00 33.41 112 THR A C 1
ATOM 894 O O . THR A 1 112 ? -6.262 20.232 -10.729 1.00 33.41 112 THR A O 1
ATOM 897 N N . ILE A 1 113 ? -5.372 22.044 -9.743 1.00 41.91 113 ILE A N 1
ATOM 898 C CA . ILE A 1 113 ? -6.015 21.880 -8.442 1.00 41.91 113 ILE A CA 1
ATOM 899 C C . ILE A 1 113 ? -7.390 22.517 -8.607 1.00 41.91 113 ILE A C 1
ATOM 901 O O . ILE A 1 113 ? -7.500 23.733 -8.536 1.00 41.91 113 ILE A O 1
ATOM 905 N N . ASP A 1 114 ? -8.427 21.729 -8.870 1.00 40.28 114 ASP A N 1
ATOM 906 C CA . ASP A 1 114 ? -9.770 22.223 -8.604 1.00 40.28 114 ASP A CA 1
ATOM 907 C C . ASP A 1 114 ? -10.725 21.105 -8.209 1.00 40.28 114 ASP A C 1
ATOM 909 O O . ASP A 1 114 ? -10.690 20.000 -8.756 1.00 40.28 114 ASP A O 1
ATOM 913 N N . SER A 1 115 ? -11.619 21.439 -7.279 1.00 37.25 115 SER A N 1
ATOM 914 C CA . SER A 1 115 ? -12.617 20.581 -6.614 1.00 37.25 115 SER A CA 1
ATOM 915 C C . SER A 1 115 ? -12.189 19.885 -5.312 1.00 37.25 115 SER A C 1
ATOM 917 O O . SER A 1 115 ? -12.281 18.663 -5.178 1.00 37.25 115 SER A O 1
ATOM 919 N N . PHE A 1 116 ? -11.886 20.670 -4.274 1.00 36.53 116 PHE A N 1
ATOM 920 C CA . PHE A 1 116 ? -12.269 20.278 -2.912 1.00 36.53 116 PHE A CA 1
ATOM 921 C C . PHE A 1 116 ? -13.799 20.352 -2.794 1.00 36.53 116 PHE A C 1
ATOM 923 O O . PHE A 1 116 ? -14.365 21.417 -2.567 1.00 36.53 116 PHE A O 1
ATOM 930 N N . LYS A 1 117 ? -14.499 19.223 -2.949 1.00 45.03 117 LYS A N 1
ATOM 931 C CA . LYS A 1 117 ? -15.873 19.109 -2.441 1.00 45.03 117 LYS A CA 1
ATOM 932 C C . LYS A 1 117 ? -15.805 18.636 -0.995 1.00 45.03 117 LYS A C 1
ATOM 934 O O . LYS A 1 117 ? -15.607 17.452 -0.735 1.00 45.03 117 LYS A O 1
ATOM 939 N N . THR A 1 118 ? -15.962 19.570 -0.062 1.00 36.62 118 THR A N 1
ATOM 940 C CA . THR A 1 118 ? -16.167 19.279 1.360 1.00 36.62 118 THR A CA 1
ATOM 941 C C . THR A 1 118 ? -17.487 18.527 1.510 1.00 36.62 118 THR A C 1
ATOM 943 O O . THR A 1 118 ? -18.561 19.119 1.443 1.00 36.62 118 THR A O 1
ATOM 946 N N . ILE A 1 119 ? -17.431 17.205 1.671 1.00 47.28 119 ILE A N 1
ATOM 947 C CA . ILE A 1 119 ? -18.596 16.433 2.107 1.00 47.28 119 ILE A CA 1
ATOM 948 C C . ILE A 1 119 ? -18.701 16.632 3.618 1.00 47.28 119 ILE A C 1
ATOM 950 O O . ILE A 1 119 ? -17.922 16.063 4.382 1.00 47.28 119 ILE A O 1
ATOM 954 N N . ASP A 1 120 ? -19.651 17.459 4.054 1.00 42.47 120 ASP A N 1
ATOM 955 C CA . ASP A 1 120 ? -19.994 17.575 5.469 1.00 42.47 120 ASP A CA 1
ATOM 956 C C . ASP A 1 120 ? -20.700 16.294 5.942 1.00 42.47 120 ASP A C 1
ATOM 958 O O . ASP A 1 120 ? -21.889 16.054 5.706 1.00 42.47 120 ASP A O 1
ATOM 962 N N . TRP A 1 121 ? -19.933 15.446 6.624 1.00 42.56 121 TRP A N 1
ATOM 963 C CA . TRP A 1 121 ? -20.385 14.172 7.174 1.00 42.56 121 TRP A CA 1
ATOM 964 C C . TRP A 1 121 ? -21.491 14.334 8.235 1.00 42.56 121 TRP A C 1
ATOM 966 O O . TRP A 1 121 ? -22.323 13.436 8.395 1.00 42.56 121 TRP A O 1
ATOM 976 N N . LYS A 1 122 ? -21.565 15.476 8.946 1.00 44.03 122 LYS A N 1
ATOM 977 C CA . LYS A 1 122 ? -22.576 15.681 10.004 1.00 44.03 122 LYS A CA 1
ATOM 978 C C . LYS A 1 122 ? -23.999 15.710 9.448 1.00 44.03 122 LYS A C 1
ATOM 980 O O . LYS A 1 122 ? -24.908 15.192 10.099 1.00 44.03 122 LYS A O 1
ATOM 985 N N . ASN A 1 123 ? -24.192 16.275 8.259 1.00 42.06 123 ASN A N 1
ATOM 986 C CA . ASN A 1 123 ? -25.510 16.382 7.638 1.00 42.06 123 ASN A CA 1
ATOM 987 C C . ASN A 1 123 ? -25.963 15.063 6.988 1.00 42.06 123 ASN A C 1
ATOM 989 O O . ASN A 1 123 ? -27.131 14.690 7.111 1.00 42.06 123 ASN A O 1
ATOM 993 N N . ASN A 1 124 ? -25.040 14.292 6.405 1.00 40.03 124 ASN A N 1
ATOM 994 C CA . ASN A 1 124 ? -25.371 13.030 5.734 1.00 40.03 124 ASN A CA 1
ATOM 995 C C . ASN A 1 124 ? -25.803 11.927 6.729 1.00 40.03 124 ASN A C 1
ATOM 997 O O . ASN A 1 124 ? -26.826 11.269 6.542 1.00 40.03 124 ASN A O 1
ATOM 1001 N N . CYS A 1 125 ? -25.131 11.812 7.884 1.00 45.94 125 CYS A N 1
ATOM 1002 C CA . CYS A 1 125 ? -25.554 10.878 8.938 1.00 45.94 125 CYS A CA 1
ATOM 1003 C C . CYS A 1 125 ? -26.931 11.202 9.548 1.00 45.94 125 CYS A C 1
ATOM 1005 O O . CYS A 1 125 ? -27.599 10.308 10.072 1.00 45.94 125 CYS A O 1
ATOM 1007 N N . ARG A 1 126 ? -27.364 12.470 9.524 1.00 41.59 126 ARG A N 1
ATOM 1008 C CA . ARG A 1 126 ? -28.649 12.889 10.106 1.00 41.59 126 ARG A CA 1
ATOM 1009 C C . ARG A 1 126 ? -29.827 12.588 9.169 1.00 41.59 126 ARG A C 1
ATOM 1011 O O . ARG A 1 126 ? -30.917 12.301 9.661 1.00 41.59 126 ARG A O 1
ATOM 1018 N N . LEU A 1 127 ? -29.600 12.599 7.855 1.00 42.81 127 LEU A N 1
ATOM 1019 C CA . LEU A 1 127 ? -30.592 12.213 6.846 1.00 42.81 127 LEU A CA 1
ATOM 1020 C C . LEU A 1 127 ? -30.817 10.696 6.828 1.00 42.81 127 LEU A C 1
ATOM 1022 O O . LEU A 1 127 ? -31.964 10.259 6.881 1.00 42.81 127 LEU A O 1
ATOM 1026 N N . HIS A 1 128 ? -29.751 9.894 6.911 1.00 38.66 128 HIS A N 1
ATOM 1027 C CA . HIS A 1 128 ? -29.879 8.430 6.921 1.00 38.66 128 HIS A CA 1
ATOM 1028 C C . HIS A 1 128 ? -30.647 7.902 8.150 1.00 38.66 128 HIS A C 1
ATOM 1030 O O . HIS A 1 128 ? -31.443 6.973 8.038 1.00 38.66 128 HIS A O 1
ATOM 1036 N N . ARG A 1 129 ? -30.496 8.554 9.316 1.00 41.78 129 ARG A N 1
ATOM 1037 C CA . ARG A 1 129 ? -31.253 8.202 10.533 1.00 41.78 129 ARG A CA 1
ATOM 1038 C C . ARG A 1 129 ? -32.730 8.627 10.477 1.00 41.78 129 ARG A C 1
ATOM 1040 O O . ARG A 1 129 ? -33.542 8.095 11.228 1.00 41.78 129 ARG A O 1
ATOM 1047 N N . ARG A 1 130 ? -33.099 9.600 9.631 1.00 35.97 130 ARG A N 1
ATOM 1048 C CA . ARG A 1 130 ? -34.510 9.975 9.416 1.00 35.97 130 ARG A CA 1
ATOM 1049 C C . ARG A 1 130 ? -35.194 9.021 8.439 1.00 35.97 130 ARG A C 1
ATOM 1051 O O . ARG A 1 130 ? -36.310 8.609 8.724 1.00 35.97 130 ARG A O 1
ATOM 1058 N N . GLU A 1 131 ? -34.514 8.615 7.371 1.00 38.03 131 GLU A N 1
ATOM 1059 C CA . GLU A 1 131 ? -35.019 7.644 6.384 1.00 38.03 131 GLU A CA 1
ATOM 1060 C C . GLU A 1 131 ? -35.279 6.254 7.004 1.00 38.03 131 GLU A C 1
ATOM 1062 O O . GLU A 1 131 ? -36.317 5.645 6.750 1.00 38.03 131 GLU A O 1
ATOM 1067 N N . GLU A 1 132 ? -34.414 5.779 7.910 1.00 40.09 132 GLU A N 1
ATOM 1068 C CA . GLU A 1 132 ? -34.651 4.520 8.644 1.00 40.09 132 GLU A CA 1
ATOM 1069 C C . GLU A 1 132 ? -35.850 4.591 9.601 1.00 40.09 132 GLU A C 1
ATOM 1071 O O . GLU A 1 132 ? -36.521 3.583 9.821 1.00 40.09 132 GLU A O 1
ATOM 1076 N N . LYS A 1 133 ? -36.185 5.777 10.129 1.00 41.12 133 LYS A N 1
ATOM 1077 C CA . LYS A 1 133 ? -37.345 5.943 11.017 1.00 41.12 133 LYS A CA 1
ATOM 1078 C C . LYS A 1 133 ? -38.681 5.836 10.265 1.00 41.12 133 LYS A C 1
ATOM 1080 O O . LYS A 1 133 ? -39.669 5.423 10.863 1.00 41.12 133 LYS A O 1
ATOM 1085 N N . TYR A 1 134 ? -38.713 6.157 8.968 1.00 38.69 134 TYR A N 1
ATOM 1086 C CA . TYR A 1 134 ? -39.920 6.049 8.135 1.00 38.69 134 TYR A CA 1
ATOM 1087 C C . TYR A 1 134 ? -40.114 4.665 7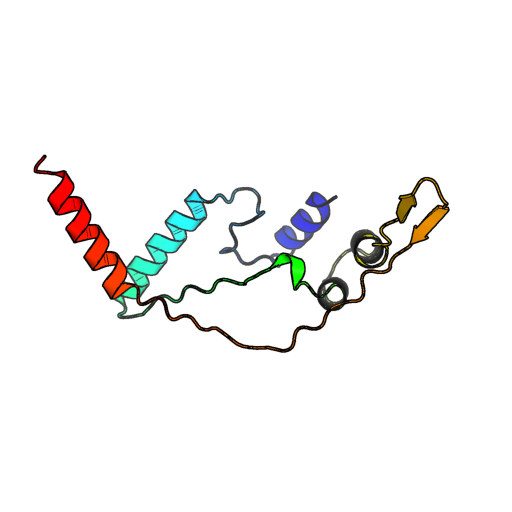.499 1.00 38.69 134 TYR A C 1
ATOM 1089 O O . TYR A 1 134 ? -41.229 4.338 7.104 1.00 38.69 134 TYR A O 1
ATOM 1097 N N . ARG A 1 135 ? -39.076 3.818 7.448 1.00 39.78 135 ARG A N 1
ATOM 1098 C CA . ARG A 1 135 ? -39.212 2.416 7.009 1.00 39.78 135 ARG A CA 1
ATOM 1099 C C . ARG A 1 135 ? -39.779 1.470 8.066 1.00 39.78 135 ARG A C 1
ATOM 1101 O O . ARG A 1 135 ? -40.138 0.358 7.713 1.00 39.78 135 ARG A O 1
ATOM 1108 N N . TYR A 1 136 ? -39.868 1.889 9.328 1.00 37.72 136 TYR A N 1
ATOM 1109 C CA . TYR A 1 136 ? -40.384 1.049 10.418 1.00 37.72 136 TYR A CA 1
ATOM 1110 C C . TYR A 1 136 ? -41.903 1.200 10.655 1.00 37.72 136 TYR A C 1
ATOM 1112 O O . TYR A 1 136 ? -42.453 0.564 11.543 1.00 37.72 136 TYR A O 1
ATOM 1120 N N . TYR A 1 137 ? -42.592 2.045 9.879 1.00 40.16 137 TYR A N 1
ATOM 1121 C CA . TYR A 1 137 ? -44.032 2.321 10.028 1.00 40.16 137 TYR A CA 1
ATOM 1122 C C . TYR A 1 137 ? -44.844 2.049 8.748 1.00 40.16 137 TYR A C 1
ATOM 1124 O O . TYR A 1 137 ? -45.897 2.654 8.549 1.00 40.16 137 TYR A O 1
ATOM 1132 N N . ARG A 1 138 ? -44.377 1.153 7.873 1.00 41.38 138 ARG A N 1
ATOM 1133 C CA . ARG A 1 138 ? -45.152 0.688 6.718 1.00 41.38 138 ARG A CA 1
ATOM 1134 C C . ARG A 1 138 ? -45.148 -0.824 6.624 1.00 41.38 138 ARG A C 1
ATOM 1136 O O . ARG A 1 138 ? -44.059 -1.398 6.834 1.00 41.38 138 ARG A O 1
#

Mean predicted aligned error: 14.56 Å

Radius of gyration: 22.35 Å; Cα contacts (8 Å, |Δi|>4): 54; chains: 1; bounding box: 63×33×66 Å